Protein AF-A0A6B3GY73-F1 (afdb_monomer_lite)

Foldseek 3Di:
DDDDDDDCPPVPDDDDDDPPPDDKDFDDPPPCLVVVLVVQLVVCVVPPPRNPQDSVNVVVVCPDPPDDSRPHMD

Sequence (74 aa):
LRQLRRSLIPLDLAEPVLPEGVTVRTFEPGRDDAAWLAVNRAAFAHHPEQGSLTQQDLDDRKAEPWFDPKGFFL

Secondary structure (DSSP, 8-state):
---------S---PPPPPPTT----B--TTTSHHHHHHHHHHHTTT-TTTTT--HHHHHHHHHSTT--GGG-B-

pLDDT: mean 89.68, std 10.33, range [62.25, 98.44]

Radius of gyration: 16.49 Å; chains: 1; bounding box: 43×30×35 Å

Structure (mmCIF, N/CA/C/O backbone):
data_AF-A0A6B3GY73-F1
#
_entry.id   AF-A0A6B3GY73-F1
#
loop_
_atom_site.group_PDB
_atom_site.id
_atom_site.type_symbol
_atom_site.label_atom_id
_atom_site.label_alt_id
_atom_site.label_comp_id
_atom_site.label_asym_id
_atom_site.label_entity_id
_atom_site.label_seq_id
_atom_site.pdbx_PDB_ins_code
_atom_site.Cartn_x
_atom_site.Cartn_y
_atom_site.Cartn_z
_atom_site.occupancy
_atom_site.B_iso_or_equiv
_atom_site.auth_seq_id
_atom_site.auth_comp_id
_atom_site.auth_asym_id
_atom_site.auth_atom_id
_atom_site.pdbx_PDB_model_num
ATOM 1 N N . LEU A 1 1 ? 33.066 3.408 14.857 1.00 64.62 1 LEU A N 1
ATOM 2 C CA . LEU A 1 1 ? 31.789 2.882 14.317 1.00 64.62 1 LEU A CA 1
ATOM 3 C C . LEU A 1 1 ? 31.845 2.939 12.793 1.00 64.62 1 LEU A C 1
ATOM 5 O O . LEU A 1 1 ? 32.243 3.971 12.269 1.00 64.62 1 LEU A O 1
ATOM 9 N N . ARG A 1 2 ? 31.516 1.854 12.081 1.00 64.44 2 ARG A N 1
ATOM 10 C CA . ARG A 1 2 ? 31.380 1.870 10.611 1.00 64.44 2 ARG A CA 1
ATOM 11 C C . ARG A 1 2 ? 29.951 2.320 10.285 1.00 64.44 2 ARG A C 1
ATOM 13 O O . ARG A 1 2 ? 29.015 1.714 10.789 1.00 64.44 2 ARG A O 1
ATOM 20 N N . GLN A 1 3 ? 29.778 3.374 9.490 1.00 72.19 3 GLN A N 1
ATOM 21 C CA . GLN A 1 3 ? 28.466 3.770 8.967 1.00 72.19 3 GLN A CA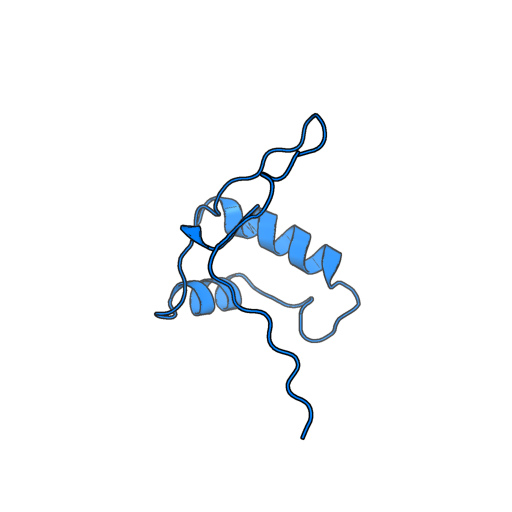 1
ATOM 22 C C . GLN A 1 3 ? 28.308 3.236 7.540 1.00 72.19 3 GLN A C 1
ATOM 24 O O . GLN A 1 3 ? 29.136 3.537 6.683 1.00 72.19 3 GLN A O 1
ATOM 29 N N . LEU A 1 4 ? 27.244 2.470 7.290 1.00 78.81 4 LEU A N 1
ATOM 30 C CA . LEU A 1 4 ? 26.810 2.076 5.949 1.00 78.81 4 LEU A CA 1
ATOM 31 C C . LEU A 1 4 ? 25.792 3.111 5.458 1.00 78.81 4 LEU A C 1
ATOM 33 O O . LEU A 1 4 ? 24.609 3.014 5.761 1.00 78.81 4 LEU A O 1
ATOM 37 N N . ARG A 1 5 ? 26.253 4.142 4.747 1.00 80.75 5 ARG A N 1
ATOM 38 C CA . ARG A 1 5 ? 25.372 5.106 4.072 1.00 80.75 5 ARG A CA 1
ATOM 39 C C . ARG A 1 5 ? 25.918 5.430 2.689 1.00 80.75 5 ARG A C 1
ATOM 41 O O . ARG A 1 5 ? 27.099 5.735 2.551 1.00 80.75 5 ARG A O 1
ATOM 48 N N . ARG A 1 6 ? 25.053 5.351 1.679 1.00 74.75 6 ARG A N 1
ATOM 49 C CA . ARG A 1 6 ? 25.335 5.749 0.296 1.00 74.75 6 ARG A CA 1
ATOM 50 C C . ARG A 1 6 ? 24.646 7.087 0.047 1.00 74.75 6 ARG A C 1
ATOM 52 O O . ARG A 1 6 ? 23.486 7.243 0.416 1.00 74.75 6 ARG A O 1
ATOM 59 N N . SER A 1 7 ? 25.362 8.044 -0.543 1.00 80.75 7 SER A N 1
ATOM 60 C CA . SER A 1 7 ? 24.750 9.307 -0.970 1.00 80.75 7 SER A CA 1
ATOM 61 C C . SER A 1 7 ? 23.653 9.016 -1.994 1.00 80.75 7 SER A C 1
ATOM 63 O O . SER A 1 7 ? 23.870 8.231 -2.918 1.00 80.75 7 SER A O 1
ATOM 65 N N . LEU A 1 8 ? 22.487 9.638 -1.822 1.00 79.00 8 LEU A N 1
ATOM 66 C CA . LEU A 1 8 ? 21.382 9.573 -2.783 1.00 79.00 8 LEU A CA 1
ATOM 67 C C . LEU A 1 8 ? 21.556 10.573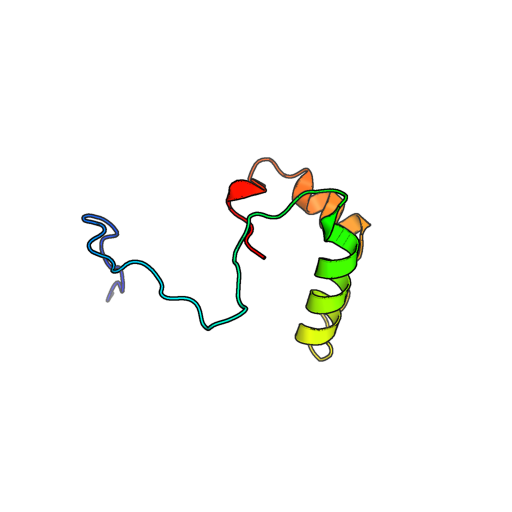 -3.933 1.00 79.00 8 LEU A C 1
ATOM 69 O O . LEU A 1 8 ? 20.744 10.585 -4.842 1.00 79.00 8 LEU A O 1
ATOM 73 N N . ILE A 1 9 ? 22.582 11.427 -3.901 1.00 81.75 9 ILE A N 1
ATOM 74 C CA . ILE A 1 9 ? 22.824 12.435 -4.939 1.00 81.75 9 ILE A CA 1
ATOM 75 C C . ILE A 1 9 ? 24.282 12.331 -5.415 1.00 81.75 9 ILE A C 1
ATOM 77 O O . ILE A 1 9 ? 25.176 12.234 -4.560 1.00 81.75 9 ILE A O 1
ATOM 81 N N . PRO A 1 10 ? 24.533 12.383 -6.739 1.00 80.00 10 PRO A N 1
ATOM 82 C CA . PRO A 1 10 ? 23.537 12.411 -7.822 1.00 80.00 10 PRO A CA 1
ATOM 83 C C . PRO A 1 10 ? 22.810 11.063 -7.980 1.00 80.00 10 PRO A C 1
ATOM 85 O O . PRO A 1 10 ? 23.405 10.003 -7.786 1.00 80.00 10 PRO A O 1
ATOM 88 N N . LEU A 1 11 ? 21.516 11.109 -8.316 1.00 75.00 11 LEU A N 1
ATOM 89 C CA . LEU A 1 11 ? 20.723 9.931 -8.687 1.00 75.00 11 LEU A CA 1
ATOM 90 C C . LEU A 1 11 ? 21.089 9.519 -10.118 1.00 75.00 11 LEU A C 1
ATOM 92 O O . LEU A 1 11 ? 20.361 9.799 -11.061 1.00 75.00 11 LEU A O 1
ATOM 96 N N . ASP A 1 12 ? 22.248 8.887 -10.272 1.00 82.00 12 ASP A N 1
ATOM 97 C CA . ASP A 1 12 ? 22.628 8.199 -11.507 1.00 82.00 12 ASP A CA 1
ATOM 98 C C . ASP A 1 12 ? 22.118 6.751 -11.430 1.00 82.00 12 ASP A C 1
ATOM 100 O O . ASP A 1 12 ? 22.846 5.817 -11.082 1.00 82.00 12 ASP A O 1
ATOM 104 N N . LEU A 1 13 ? 20.800 6.592 -11.587 1.00 81.38 13 LEU A N 1
ATOM 105 C CA . LEU A 1 13 ? 20.117 5.299 -11.616 1.00 81.38 13 LEU A CA 1
ATOM 106 C C . LEU A 1 13 ? 19.524 5.085 -13.006 1.00 81.38 13 LEU A C 1
ATOM 108 O O . LEU A 1 13 ? 18.927 5.993 -13.572 1.00 81.38 13 LEU A O 1
ATOM 112 N N . ALA A 1 14 ? 19.667 3.870 -13.531 1.00 86.12 14 ALA A N 1
ATOM 113 C CA . ALA A 1 14 ? 18.984 3.482 -14.755 1.00 86.12 14 ALA A CA 1
ATOM 114 C C . ALA A 1 14 ? 17.469 3.379 -14.520 1.00 86.12 14 ALA A C 1
ATOM 116 O O . ALA A 1 14 ? 17.030 2.918 -13.461 1.00 86.12 14 ALA A O 1
ATOM 117 N N . GLU A 1 15 ? 16.690 3.748 -15.535 1.00 86.44 15 GLU A N 1
ATOM 118 C CA . GLU A 1 15 ? 15.240 3.573 -15.532 1.00 86.44 15 GLU A CA 1
ATOM 119 C C . GLU A 1 15 ? 14.878 2.081 -15.394 1.00 86.44 15 GLU A C 1
ATOM 121 O O . GLU A 1 15 ? 15.483 1.235 -16.067 1.00 86.44 15 GLU A O 1
ATOM 126 N N . PRO A 1 16 ? 13.903 1.717 -14.541 1.00 87.25 16 PRO A N 1
ATOM 127 C CA . PRO A 1 16 ? 13.482 0.331 -14.404 1.00 87.25 16 PRO A CA 1
ATOM 128 C C . PRO A 1 16 ? 12.827 -0.177 -15.696 1.00 87.25 16 PRO A C 1
ATOM 130 O O . PRO A 1 16 ? 11.906 0.438 -16.230 1.00 87.25 16 PRO A O 1
ATOM 133 N N . VAL A 1 17 ? 13.270 -1.343 -16.168 1.00 93.38 17 VAL A N 1
ATOM 134 C CA . VAL A 1 17 ? 12.635 -2.063 -17.279 1.00 93.38 17 VAL A CA 1
ATOM 135 C C . VAL A 1 17 ? 11.638 -3.062 -16.702 1.00 93.38 17 VAL A C 1
ATOM 137 O O . VAL A 1 17 ? 12.025 -3.963 -15.957 1.00 93.38 17 VAL A O 1
ATOM 140 N N . LEU A 1 18 ? 10.356 -2.901 -17.029 1.00 93.56 18 LEU A N 1
ATOM 141 C CA . LEU A 1 18 ? 9.305 -3.816 -16.582 1.00 93.56 18 LEU A CA 1
ATOM 142 C C . LEU A 1 18 ? 9.192 -5.027 -17.525 1.00 93.56 18 LEU A C 1
ATOM 144 O O . LEU A 1 18 ? 9.371 -4.868 -18.736 1.00 93.56 18 LEU A O 1
ATOM 148 N N . PRO A 1 19 ? 8.876 -6.228 -17.004 1.00 96.38 19 PRO A N 1
ATOM 149 C CA . PRO A 1 19 ? 8.526 -7.373 -17.839 1.00 96.38 19 PRO A CA 1
ATOM 150 C C . PRO A 1 19 ? 7.307 -7.091 -18.726 1.00 96.38 19 PRO A C 1
ATOM 152 O O . PRO A 1 19 ? 6.444 -6.282 -18.381 1.00 96.38 19 PRO A O 1
ATOM 155 N N . GLU A 1 20 ? 7.193 -7.808 -19.845 1.00 96.56 20 GLU A N 1
ATOM 156 C CA . GLU A 1 20 ? 6.007 -7.718 -20.699 1.00 96.56 20 GLU A CA 1
ATOM 157 C C . GLU A 1 20 ? 4.725 -8.042 -19.917 1.00 96.56 20 GLU A C 1
ATOM 159 O O . GLU A 1 20 ? 4.674 -8.980 -19.121 1.00 96.56 20 GLU A O 1
ATOM 164 N N . GLY A 1 21 ? 3.679 -7.242 -20.140 1.00 96.69 21 GLY A N 1
ATOM 165 C CA . GLY A 1 21 ? 2.393 -7.380 -19.452 1.00 96.69 21 GLY A CA 1
ATOM 166 C C . GLY A 1 21 ? 2.358 -6.829 -18.023 1.00 96.69 21 GLY A C 1
ATOM 167 O O . GLY A 1 21 ? 1.289 -6.829 -17.415 1.00 96.69 21 GLY A O 1
ATOM 168 N N . VAL A 1 22 ? 3.478 -6.326 -17.491 1.00 96.50 22 VAL A N 1
ATOM 169 C CA . VAL A 1 22 ? 3.535 -5.669 -16.179 1.00 96.50 22 VAL A CA 1
ATOM 170 C C . VAL A 1 22 ? 3.467 -4.156 -16.357 1.00 96.50 22 VAL A C 1
ATOM 172 O O . VAL A 1 22 ? 4.247 -3.558 -17.096 1.00 96.50 22 VAL A O 1
ATOM 175 N N . THR A 1 23 ? 2.552 -3.521 -15.632 1.00 95.69 23 THR A N 1
ATOM 176 C CA . THR A 1 23 ? 2.441 -2.062 -15.545 1.00 95.69 23 THR A CA 1
ATOM 177 C C . THR A 1 23 ? 2.491 -1.648 -14.091 1.00 95.69 23 THR A C 1
ATOM 179 O O . THR A 1 23 ? 1.828 -2.281 -13.276 1.00 95.69 23 THR A O 1
ATOM 182 N N . VAL A 1 24 ? 3.203 -0.562 -13.795 1.00 95.88 24 VAL A N 1
ATOM 183 C CA . VAL A 1 24 ? 3.231 0.031 -12.457 1.00 95.88 24 VAL A CA 1
ATOM 184 C C . VAL A 1 24 ? 2.437 1.328 -12.463 1.00 95.88 24 VAL A C 1
ATOM 186 O O . VAL A 1 24 ? 2.604 2.162 -13.357 1.00 95.88 24 VAL A O 1
ATOM 189 N N . ARG A 1 25 ? 1.581 1.513 -11.461 1.00 97.12 25 ARG A N 1
ATOM 190 C CA . ARG A 1 25 ? 0.856 2.773 -11.240 1.00 97.12 25 ARG A CA 1
ATOM 191 C C . ARG A 1 25 ? 0.783 3.104 -9.759 1.00 97.12 25 ARG A C 1
ATOM 193 O O . ARG A 1 25 ? 1.023 2.259 -8.907 1.00 97.12 25 ARG A O 1
ATOM 200 N N . THR A 1 26 ? 0.425 4.341 -9.445 1.00 98.31 26 THR A N 1
ATOM 201 C CA . THR A 1 26 ? 0.162 4.728 -8.057 1.00 98.31 26 THR A CA 1
ATOM 202 C C . THR A 1 26 ? -1.201 4.213 -7.605 1.00 98.31 26 THR A C 1
ATOM 204 O O . THR A 1 26 ? -2.150 4.179 -8.396 1.00 98.31 26 THR A O 1
ATOM 207 N N . PHE A 1 27 ? -1.287 3.871 -6.329 1.00 98.12 27 PHE A N 1
ATOM 208 C CA . PHE A 1 27 ? -2.490 3.471 -5.619 1.00 98.12 27 PHE A CA 1
ATOM 209 C C . PHE A 1 27 ? -3.577 4.553 -5.697 1.00 98.12 27 PHE A C 1
ATOM 211 O O . PHE A 1 27 ? -3.311 5.745 -5.526 1.00 98.12 27 PHE A O 1
ATOM 218 N N . GLU A 1 28 ? -4.815 4.134 -5.942 1.00 98.31 28 GLU A N 1
ATOM 219 C CA . GLU A 1 28 ? -6.015 4.967 -5.928 1.00 98.31 28 GLU A CA 1
ATOM 220 C C . GLU A 1 28 ? -6.892 4.578 -4.722 1.00 98.31 28 GLU A C 1
ATOM 222 O O . GLU A 1 28 ? -7.584 3.551 -4.767 1.00 98.31 28 GLU A O 1
ATOM 227 N N . PRO A 1 29 ? -6.895 5.386 -3.640 1.00 97.62 29 PRO A N 1
ATOM 228 C CA . PRO A 1 29 ? -7.707 5.119 -2.456 1.00 97.62 29 PRO A CA 1
ATOM 229 C C . PRO A 1 29 ? -9.191 4.919 -2.776 1.00 97.62 29 PRO A C 1
ATOM 231 O O . PRO A 1 29 ? -9.784 5.659 -3.559 1.00 97.62 29 PRO A O 1
ATOM 234 N N . GLY A 1 30 ? -9.801 3.920 -2.144 1.00 97.25 30 GLY A N 1
ATOM 235 C CA . GLY A 1 30 ? -11.199 3.527 -2.323 1.00 97.25 30 GLY A CA 1
ATOM 236 C C . GLY A 1 30 ? -11.437 2.622 -3.534 1.00 97.25 30 GLY A C 1
ATOM 237 O O . GLY A 1 30 ? -12.319 1.767 -3.483 1.00 97.25 30 GLY A O 1
ATOM 238 N N . ARG A 1 31 ? -10.640 2.755 -4.602 1.00 98.31 31 ARG A N 1
ATOM 239 C CA . ARG A 1 31 ? -10.712 1.871 -5.775 1.00 98.31 31 ARG A CA 1
ATOM 240 C C . ARG A 1 31 ? -9.889 0.600 -5.578 1.00 98.31 31 ARG A C 1
ATOM 242 O O . ARG A 1 31 ? -10.350 -0.481 -5.938 1.00 98.31 31 ARG A O 1
ATOM 249 N N . ASP A 1 32 ? -8.685 0.734 -5.030 1.00 98.44 32 ASP A N 1
ATOM 250 C CA . ASP A 1 32 ? -7.704 -0.355 -4.988 1.00 98.44 32 ASP A CA 1
ATOM 251 C C . ASP A 1 32 ? -7.664 -1.117 -3.659 1.00 98.44 32 AS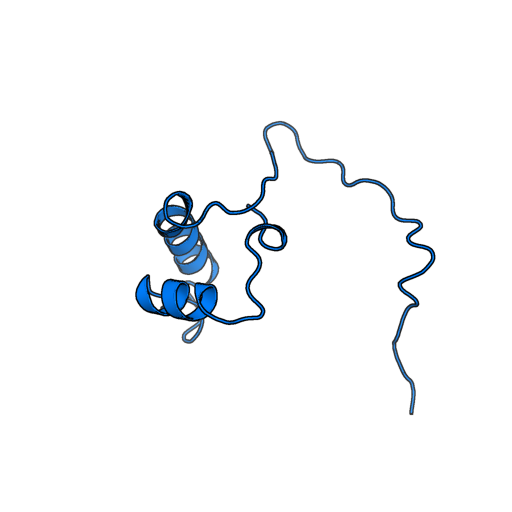P A C 1
ATOM 253 O O . ASP A 1 32 ? -7.124 -2.222 -3.602 1.00 98.44 32 ASP A O 1
ATOM 257 N N . ASP A 1 33 ? -8.253 -0.561 -2.601 1.00 97.75 33 ASP A N 1
ATOM 258 C CA . ASP A 1 33 ? -8.155 -1.041 -1.220 1.00 97.75 33 ASP A CA 1
ATOM 259 C C . ASP A 1 33 ? -8.412 -2.545 -1.077 1.00 97.75 33 ASP A C 1
ATOM 261 O O . ASP A 1 33 ? -7.575 -3.281 -0.557 1.00 97.75 33 ASP A O 1
ATOM 265 N N . ALA A 1 34 ? -9.553 -3.023 -1.582 1.00 97.00 34 ALA A N 1
ATOM 266 C CA . ALA A 1 34 ? -9.954 -4.418 -1.430 1.00 97.00 34 ALA A CA 1
ATOM 267 C C . ALA A 1 34 ? -9.007 -5.381 -2.163 1.00 97.00 34 ALA A C 1
ATOM 269 O O . ALA A 1 34 ? -8.654 -6.436 -1.628 1.00 97.00 34 ALA A O 1
ATOM 270 N N . ALA A 1 35 ? -8.580 -5.014 -3.375 1.00 97.50 35 ALA A N 1
ATOM 271 C CA . ALA A 1 35 ? -7.653 -5.816 -4.166 1.00 97.50 35 ALA A CA 1
ATOM 272 C C . ALA A 1 35 ? -6.274 -5.864 -3.498 1.00 97.50 35 ALA A C 1
ATOM 274 O O . ALA A 1 35 ? -5.684 -6.938 -3.358 1.00 97.50 35 ALA A O 1
ATOM 275 N N . TRP A 1 36 ? -5.798 -4.718 -3.013 1.00 96.69 36 TRP A N 1
ATOM 276 C CA . TRP A 1 36 ? -4.528 -4.631 -2.312 1.00 96.69 36 TRP A CA 1
ATOM 277 C C . TRP A 1 36 ? -4.543 -5.416 -0.989 1.00 96.69 36 TRP A C 1
ATOM 279 O O . TRP A 1 36 ? -3.630 -6.200 -0.736 1.00 96.69 36 TRP A O 1
ATOM 289 N N . LEU A 1 37 ? -5.609 -5.314 -0.186 1.00 95.81 37 LEU A N 1
ATOM 290 C CA . LEU A 1 37 ? -5.768 -6.084 1.056 1.00 95.81 37 LEU A CA 1
ATOM 291 C C . LEU A 1 37 ? -5.774 -7.598 0.816 1.00 95.81 37 LEU A C 1
ATOM 293 O O . LEU A 1 37 ? -5.241 -8.357 1.629 1.00 95.81 37 LEU A O 1
ATOM 297 N N . ALA A 1 38 ? -6.372 -8.057 -0.287 1.00 95.06 38 ALA A N 1
ATOM 298 C CA . ALA A 1 38 ? -6.366 -9.470 -0.653 1.00 95.06 38 ALA A CA 1
ATOM 299 C C . ALA A 1 38 ? -4.945 -9.971 -0.953 1.00 95.06 38 ALA A C 1
ATOM 30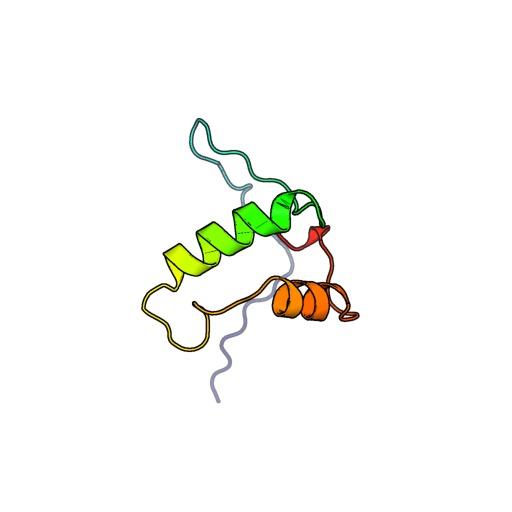1 O O . ALA A 1 38 ? -4.542 -11.010 -0.424 1.00 95.06 38 ALA A O 1
ATOM 302 N N . VAL A 1 39 ? -4.172 -9.211 -1.735 1.00 95.00 39 VAL A N 1
ATOM 303 C CA . VAL A 1 39 ? -2.770 -9.536 -2.037 1.00 95.00 39 VAL A CA 1
ATOM 304 C C . VAL A 1 39 ? -1.910 -9.465 -0.778 1.00 95.00 39 VAL A C 1
ATOM 306 O O . VAL A 1 39 ? -1.143 -10.390 -0.529 1.00 95.00 39 VAL A O 1
ATOM 309 N N . ASN A 1 40 ? -2.077 -8.434 0.056 1.00 93.81 40 ASN A N 1
ATOM 310 C CA . ASN A 1 40 ? -1.356 -8.305 1.321 1.00 93.81 40 ASN A CA 1
ATOM 311 C C . ASN A 1 40 ? -1.601 -9.528 2.223 1.00 93.81 40 ASN A C 1
ATOM 313 O O . ASN A 1 40 ? -0.658 -10.141 2.716 1.00 93.81 40 ASN A O 1
ATOM 317 N N . ARG A 1 41 ? -2.861 -9.956 2.375 1.00 92.31 41 ARG A N 1
ATOM 318 C CA . ARG A 1 41 ? -3.202 -11.156 3.155 1.00 92.31 41 ARG A CA 1
ATOM 319 C C . ARG A 1 41 ? -2.569 -12.422 2.585 1.00 92.31 41 ARG A C 1
ATOM 321 O O . ARG A 1 41 ? -2.088 -13.246 3.354 1.00 92.31 41 ARG A O 1
ATOM 328 N N . ALA A 1 42 ? -2.572 -12.584 1.263 1.00 92.12 42 ALA A N 1
ATOM 329 C CA . ALA A 1 42 ? -1.953 -13.736 0.616 1.00 92.12 42 ALA A CA 1
ATOM 330 C C . ALA A 1 42 ? -0.425 -13.739 0.799 1.00 92.12 42 ALA A C 1
ATOM 332 O O . ALA A 1 42 ? 0.148 -14.769 1.146 1.00 92.12 42 ALA A O 1
ATOM 333 N N . ALA A 1 43 ? 0.222 -12.583 0.628 1.00 91.31 43 ALA A N 1
ATOM 334 C CA . ALA A 1 43 ? 1.666 -12.423 0.772 1.00 91.31 43 ALA A CA 1
ATOM 335 C C . ALA A 1 43 ? 2.145 -12.658 2.215 1.00 91.31 43 ALA A C 1
ATOM 337 O O . ALA A 1 43 ? 3.212 -13.231 2.427 1.00 91.31 43 ALA A O 1
ATOM 338 N N . PHE A 1 44 ? 1.337 -12.268 3.205 1.00 89.69 44 PHE A N 1
ATOM 339 C CA . PHE A 1 44 ? 1.662 -12.373 4.629 1.00 89.69 44 PHE A CA 1
ATOM 340 C C . PHE A 1 44 ? 0.855 -13.447 5.369 1.00 89.69 44 PHE A C 1
ATOM 342 O O . PHE A 1 44 ? 0.739 -13.389 6.591 1.00 89.69 44 PHE A O 1
ATOM 349 N N . ALA A 1 45 ? 0.327 -14.457 4.670 1.00 84.06 45 ALA A N 1
ATOM 350 C CA . ALA A 1 45 ? -0.545 -15.484 5.256 1.00 84.06 45 ALA A CA 1
ATOM 351 C C . ALA A 1 45 ? 0.082 -16.235 6.452 1.00 84.06 45 ALA A C 1
ATOM 353 O O . ALA A 1 45 ? -0.631 -16.746 7.313 1.00 84.06 45 ALA A O 1
ATOM 354 N N . HIS A 1 46 ? 1.415 -16.286 6.518 1.00 80.69 46 HIS A N 1
ATOM 355 C CA . HIS A 1 46 ? 2.176 -16.926 7.595 1.00 80.69 46 HIS A CA 1
ATOM 356 C C . HIS A 1 46 ? 2.758 -15.936 8.618 1.00 80.69 46 HIS A C 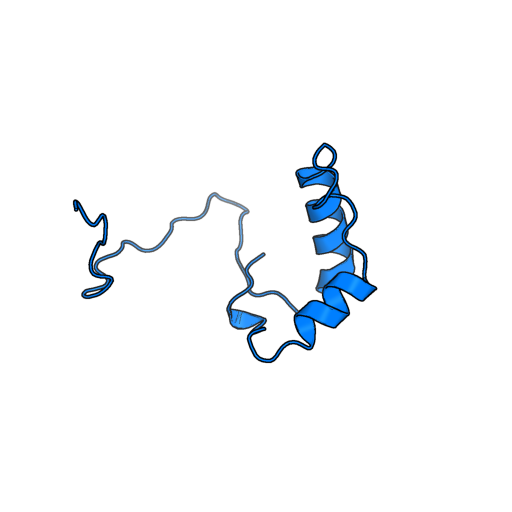1
ATOM 358 O O . HIS A 1 46 ? 3.484 -16.353 9.518 1.00 80.69 46 HIS A O 1
ATOM 364 N N . HIS A 1 47 ? 2.460 -14.637 8.493 1.00 74.69 47 HIS A N 1
ATOM 365 C CA . HIS A 1 47 ? 2.974 -13.591 9.373 1.00 74.69 47 HIS A CA 1
ATOM 366 C C . HIS A 1 47 ? 1.866 -13.094 10.320 1.00 74.69 47 HIS A C 1
ATOM 368 O O . HIS A 1 47 ? 0.956 -12.393 9.867 1.00 74.69 47 HIS A O 1
ATOM 374 N N . PRO A 1 48 ? 1.926 -13.412 11.630 1.00 62.25 48 PRO A N 1
ATOM 375 C CA . PRO A 1 48 ? 0.831 -13.137 12.564 1.00 62.25 48 PRO A CA 1
ATOM 376 C C . PRO A 1 48 ? 0.465 -11.650 12.704 1.00 62.25 48 PRO A C 1
ATOM 378 O O . PRO A 1 48 ? -0.681 -11.349 13.010 1.00 62.25 48 PRO A O 1
ATOM 381 N N . GLU A 1 49 ? 1.395 -10.725 12.442 1.00 64.38 49 GLU A N 1
ATOM 382 C CA . GLU A 1 49 ? 1.160 -9.274 12.575 1.00 64.38 49 GLU A CA 1
ATOM 383 C C . GLU A 1 49 ? 0.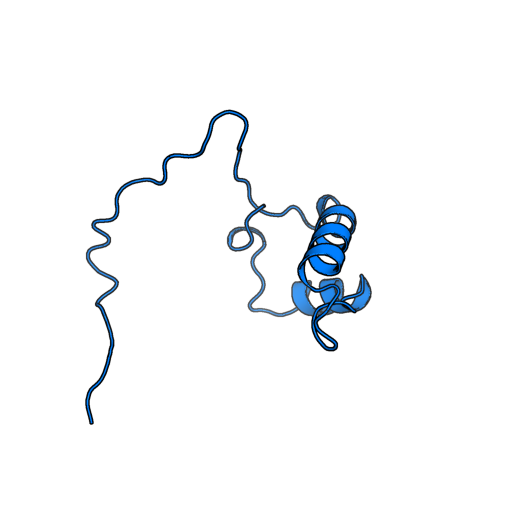814 -8.551 11.258 1.00 64.38 49 GLU A C 1
ATOM 385 O O . GLU A 1 49 ? 0.196 -7.492 11.292 1.00 64.38 49 GLU A O 1
ATOM 390 N N . GLN A 1 50 ? 1.191 -9.089 10.088 1.00 66.69 50 GLN A N 1
ATOM 391 C CA . GLN A 1 50 ? 0.968 -8.415 8.791 1.00 66.69 50 GLN A CA 1
ATOM 392 C C . GLN A 1 50 ? -0.121 -9.070 7.929 1.00 66.69 50 GLN A C 1
ATOM 394 O O . GLN A 1 50 ? -0.671 -8.417 7.041 1.00 66.69 50 GLN A O 1
ATOM 399 N N . GLY A 1 51 ? -0.488 -10.327 8.207 1.00 67.06 51 GLY A N 1
ATOM 400 C CA . GLY A 1 51 ? -1.548 -11.041 7.485 1.00 67.06 51 GLY A CA 1
ATOM 401 C C . GLY A 1 51 ? -2.975 -10.621 7.861 1.00 67.06 51 GLY A C 1
ATOM 402 O O . GLY A 1 51 ? -3.915 -10.925 7.127 1.00 67.06 51 GLY A O 1
ATOM 403 N N . SER A 1 52 ? -3.159 -9.912 8.978 1.00 77.56 52 SER A N 1
ATOM 404 C CA . SER A 1 52 ? -4.476 -9.546 9.518 1.00 77.56 52 SER A CA 1
ATOM 405 C C . SER A 1 52 ? -4.927 -8.124 9.187 1.00 77.56 52 SER A C 1
ATOM 407 O O . SER A 1 52 ? -5.928 -7.685 9.744 1.00 77.56 52 SER A O 1
ATOM 409 N N . LEU A 1 53 ? -4.217 -7.406 8.309 1.00 90.75 53 LEU A N 1
ATOM 410 C CA . LEU A 1 53 ? -4.564 -6.026 7.967 1.00 90.75 53 LEU A CA 1
ATOM 411 C C . LEU A 1 53 ? -6.013 -5.942 7.450 1.00 90.75 53 LEU A C 1
ATOM 413 O O . LEU A 1 53 ? -6.400 -6.646 6.507 1.00 90.75 53 LEU A O 1
ATOM 417 N N . THR A 1 54 ? -6.816 -5.103 8.096 1.00 93.38 54 THR A N 1
ATOM 418 C CA . THR A 1 54 ? -8.226 -4.869 7.774 1.00 93.38 54 THR A CA 1
ATOM 419 C C . THR A 1 54 ? -8.413 -3.585 6.963 1.00 93.38 54 THR A C 1
ATOM 421 O O . THR A 1 54 ? -7.478 -2.807 6.773 1.00 93.38 54 THR A O 1
ATOM 424 N N . GLN A 1 55 ? -9.640 -3.345 6.483 1.00 96.50 55 GLN A N 1
ATOM 425 C CA . GLN A 1 55 ? -9.987 -2.073 5.842 1.00 96.50 55 GLN A CA 1
ATOM 426 C C . GLN A 1 55 ? -9.816 -0.896 6.808 1.00 96.50 55 GLN A C 1
ATOM 428 O O . GLN A 1 55 ? -9.252 0.117 6.418 1.00 96.50 55 GLN A O 1
ATOM 433 N N . GLN A 1 56 ? -10.215 -1.062 8.073 1.00 97.00 56 GLN A N 1
ATOM 434 C CA . GLN A 1 56 ? -10.047 -0.024 9.089 1.00 97.00 56 GLN A CA 1
ATOM 435 C C . GLN A 1 56 ? -8.564 0.301 9.309 1.00 97.00 56 GLN A C 1
ATOM 437 O O . GLN A 1 56 ? -8.190 1.466 9.290 1.00 97.00 56 GLN A O 1
ATOM 442 N N . ASP A 1 57 ? -7.699 -0.716 9.408 1.00 95.38 57 ASP A N 1
ATOM 443 C CA . ASP A 1 57 ? -6.252 -0.507 9.584 1.00 95.38 57 ASP A CA 1
ATOM 444 C C . ASP A 1 57 ? -5.600 0.223 8.399 1.00 95.38 57 ASP A C 1
ATOM 446 O O . ASP A 1 57 ? -4.573 0.896 8.557 1.00 95.38 57 ASP A O 1
ATOM 450 N N . LEU A 1 58 ? -6.142 0.025 7.192 1.00 96.12 58 LEU A N 1
ATOM 451 C CA . LEU A 1 58 ? -5.713 0.732 5.990 1.00 96.12 58 LEU A CA 1
ATOM 452 C C . LEU A 1 58 ? -6.249 2.167 5.982 1.00 96.12 58 LEU A C 1
ATOM 454 O O . LEU A 1 58 ? -5.497 3.082 5.661 1.00 96.12 58 LEU A O 1
ATOM 458 N N . ASP A 1 59 ? -7.512 2.376 6.348 1.00 98.00 59 ASP A N 1
ATOM 459 C CA . ASP A 1 59 ? -8.118 3.705 6.457 1.00 98.00 59 ASP A CA 1
ATOM 460 C C . ASP A 1 59 ? -7.391 4.573 7.489 1.00 98.00 59 ASP A C 1
ATOM 462 O O . ASP A 1 59 ? -7.051 5.716 7.181 1.00 98.00 59 ASP A O 1
ATOM 466 N N . ASP A 1 60 ? -7.042 4.004 8.645 1.00 97.62 60 ASP A N 1
ATOM 467 C CA . ASP A 1 60 ? -6.267 4.679 9.687 1.00 97.62 60 ASP A CA 1
ATOM 468 C C . ASP A 1 60 ? -4.895 5.117 9.152 1.00 97.62 60 ASP A C 1
ATOM 470 O O . ASP A 1 60 ? -4.495 6.266 9.315 1.00 97.62 60 ASP A O 1
ATOM 474 N N . ARG A 1 61 ? -4.196 4.241 8.414 1.00 96.06 61 ARG A N 1
ATOM 475 C CA . ARG A 1 61 ? -2.907 4.583 7.784 1.00 96.06 61 ARG A CA 1
ATOM 476 C C . ARG A 1 61 ? -3.036 5.644 6.701 1.00 96.06 61 ARG A C 1
ATOM 478 O O . ARG A 1 61 ? -2.164 6.498 6.601 1.00 96.06 61 ARG A O 1
ATOM 485 N N . LYS A 1 62 ? -4.096 5.602 5.892 1.00 97.19 62 LYS A N 1
ATOM 486 C CA . LYS A 1 62 ? -4.354 6.621 4.862 1.00 97.19 62 LYS A CA 1
ATOM 487 C C . LYS A 1 62 ? -4.655 7.997 5.465 1.00 97.19 62 LYS A C 1
ATOM 489 O O . LYS A 1 62 ? -4.488 8.995 4.771 1.00 97.19 62 LYS A O 1
ATOM 494 N N . ALA A 1 63 ? -5.117 8.050 6.715 1.00 97.75 63 ALA A N 1
ATOM 495 C CA . ALA A 1 63 ? -5.405 9.290 7.430 1.00 97.75 63 ALA A CA 1
ATOM 496 C C . ALA A 1 63 ? -4.163 9.927 8.081 1.00 97.75 63 ALA A C 1
ATOM 498 O O . ALA A 1 63 ? -4.212 11.090 8.486 1.00 97.75 63 ALA A O 1
ATOM 499 N N . GLU A 1 64 ? -3.051 9.197 8.181 1.00 98.38 64 GLU A N 1
ATOM 500 C CA . GLU A 1 64 ? -1.812 9.719 8.747 1.00 98.38 64 GLU A CA 1
ATOM 501 C C . GLU A 1 64 ? -1.175 10.797 7.847 1.00 98.38 64 GLU A C 1
ATOM 503 O O . GLU A 1 64 ? -1.167 10.668 6.622 1.00 98.38 64 GLU A O 1
ATOM 508 N N . PRO A 1 65 ? -0.545 11.841 8.419 1.00 97.62 65 PRO A N 1
ATOM 509 C CA . PRO A 1 65 ? -0.016 12.977 7.656 1.00 97.62 65 PRO A CA 1
ATOM 510 C C . PRO A 1 65 ? 1.163 12.624 6.739 1.00 97.62 65 PRO A C 1
ATOM 512 O O . PRO A 1 65 ? 1.536 13.422 5.883 1.00 97.62 65 PRO A O 1
ATOM 515 N N . TRP A 1 66 ? 1.783 11.460 6.939 1.00 97.00 66 TRP A N 1
ATOM 516 C CA . TRP A 1 66 ? 2.871 10.968 6.096 1.00 97.00 66 TRP A CA 1
ATOM 517 C C . TRP A 1 66 ? 2.373 10.187 4.876 1.00 97.00 66 TRP A C 1
ATOM 519 O O . TRP A 1 66 ? 3.178 9.887 3.993 1.00 97.00 66 TRP A O 1
ATOM 529 N N . PHE A 1 67 ? 1.090 9.821 4.821 1.00 97.62 67 PHE A N 1
ATOM 530 C CA . PHE A 1 67 ? 0.567 9.029 3.720 1.00 97.62 67 PHE A CA 1
ATOM 531 C C . PHE A 1 67 ? 0.431 9.878 2.454 1.00 97.62 67 PHE A C 1
ATOM 533 O O . PHE A 1 67 ? -0.301 10.865 2.415 1.00 97.62 67 PHE A O 1
ATOM 540 N N . ASP A 1 68 ? 1.105 9.445 1.390 1.00 97.69 68 ASP A N 1
ATOM 541 C CA . ASP A 1 68 ? 0.937 9.977 0.043 1.00 97.69 68 ASP A CA 1
ATOM 542 C C . ASP A 1 68 ? 0.619 8.813 -0.911 1.00 97.69 68 ASP A C 1
ATOM 544 O O . ASP A 1 68 ? 1.481 7.950 -1.121 1.00 97.69 68 ASP A O 1
ATOM 548 N N . PRO A 1 69 ? -0.578 8.764 -1.532 1.00 96.94 69 PRO A N 1
ATOM 549 C CA . PRO A 1 69 ? -0.907 7.711 -2.490 1.00 96.94 69 PRO A CA 1
ATOM 550 C C . PRO A 1 69 ? 0.037 7.701 -3.701 1.00 96.94 69 PRO A C 1
ATOM 552 O O . PRO A 1 69 ? 0.195 6.665 -4.344 1.00 96.94 69 PRO A O 1
ATOM 555 N N . LYS A 1 70 ? 0.713 8.818 -4.012 1.00 96.94 70 LYS A N 1
ATOM 556 C CA . LYS A 1 70 ? 1.718 8.884 -5.082 1.00 96.94 70 LYS A CA 1
ATOM 557 C C . LYS A 1 70 ? 3.022 8.170 -4.737 1.00 96.94 70 LYS A C 1
ATOM 559 O O . LYS A 1 70 ? 3.757 7.810 -5.651 1.00 96.94 70 LYS A O 1
ATOM 564 N N . GLY A 1 71 ? 3.279 7.923 -3.453 1.00 95.94 71 GLY A N 1
ATOM 565 C CA . GLY A 1 71 ? 4.393 7.105 -2.973 1.00 95.94 71 GLY A CA 1
ATOM 566 C C . GLY A 1 71 ? 4.069 5.613 -2.855 1.00 95.94 71 GLY A C 1
ATOM 567 O O . GLY A 1 71 ? 4.943 4.834 -2.481 1.00 95.94 71 GLY A O 1
ATOM 568 N N . PHE A 1 72 ? 2.833 5.204 -3.155 1.00 96.94 72 PHE A N 1
ATOM 569 C CA . PHE A 1 72 ? 2.369 3.831 -2.998 1.00 96.94 72 PHE A CA 1
ATOM 570 C C . PHE A 1 72 ? 2.105 3.194 -4.365 1.00 96.94 72 PHE A C 1
ATOM 572 O O . PHE A 1 72 ? 1.145 3.546 -5.044 1.00 96.94 72 PHE A O 1
ATOM 579 N N . PHE A 1 73 ? 2.969 2.270 -4.784 1.00 96.44 73 PHE A N 1
ATOM 580 C CA . PHE A 1 73 ? 2.919 1.651 -6.110 1.00 96.44 73 PHE A CA 1
ATOM 581 C C . PHE A 1 73 ? 2.220 0.288 -6.099 1.00 96.44 73 PHE A C 1
ATOM 583 O O . PHE A 1 73 ? 2.394 -0.497 -5.164 1.00 96.44 73 PHE A O 1
ATOM 590 N N . LEU A 1 74 ? 1.463 0.029 -7.166 1.00 94.56 74 LEU A N 1
ATOM 591 C CA . LEU A 1 74 ? 0.825 -1.241 -7.517 1.00 94.56 74 LEU A CA 1
ATOM 592 C C . LEU A 1 74 ? 1.432 -1.795 -8.803 1.00 94.56 74 LEU A C 1
ATOM 594 O O . LEU A 1 74 ? 1.714 -0.964 -9.702 1.00 94.56 74 LEU A O 1
#